Protein AF-A0A4U2DYM6-F1 (afdb_monomer)

Sequence (170 aa):
DNQVQFLSVWGRDGAMQHFFAALTLPMSEGGIRVMTVKLPGGNLVLDFAQAKSLTKRTTRLPKHTPVGEWVHTWLIHPSLLKPSGQSMTVMSQTPLSHATLWPTLKQLCHLPLLEHWQPALQPRLQSMIHELPSYGVFAYHLDLQIDVMEPLVSEALQQGVLTVPQGAMG

Nearest PDB structures (foldseek):
  8gmz-assembly1_D  TM=2.965E-01  e=2.685E+00  Homo sapiens
  7snz-assembly1_A  TM=1.742E-01  e=7.989E-01  Human immunodeficiency virus 1
  6wpj-assembly1_B  TM=1.491E-01  e=6.269E-01  HIV-1 M:B_HXB2R
  6lb9-assembly1_B  TM=3.234E-01  e=5.904E+00  Streptomyces clavuligerus

Structure (mmCIF, N/CA/C/O backbone):
data_AF-A0A4U2DYM6-F1
#
_entry.id   AF-A0A4U2DYM6-F1
#
loop_
_atom_site.group_PDB
_atom_site.id
_atom_site.type_symbol
_atom_site.label_atom_id
_atom_site.label_alt_id
_atom_site.label_comp_id
_atom_site.label_asym_id
_atom_site.label_entity_id
_atom_site.label_seq_id
_atom_site.pdbx_PDB_ins_code
_atom_site.Cartn_x
_atom_site.Cartn_y
_atom_site.Cartn_z
_atom_site.occupancy
_atom_site.B_iso_or_equiv
_atom_site.auth_seq_id
_atom_site.auth_comp_id
_atom_site.auth_asym_id
_atom_site.auth_atom_id
_atom_site.pdbx_PDB_model_num
ATOM 1 N N . ASP A 1 1 ? -6.064 -5.429 -5.553 1.00 69.12 1 ASP A N 1
ATOM 2 C CA . ASP A 1 1 ? -5.626 -4.364 -6.472 1.00 69.12 1 ASP A CA 1
ATOM 3 C C . ASP A 1 1 ? -4.131 -4.549 -6.738 1.00 69.12 1 ASP A C 1
ATOM 5 O O . ASP A 1 1 ? -3.418 -4.854 -5.791 1.00 69.12 1 ASP A O 1
ATOM 9 N N . ASN A 1 2 ? -3.684 -4.456 -7.995 1.00 87.75 2 ASN A N 1
ATOM 10 C CA . ASN A 1 2 ? -2.275 -4.612 -8.406 1.00 87.75 2 ASN A CA 1
ATOM 11 C C . ASN A 1 2 ? -1.603 -3.261 -8.717 1.00 87.75 2 ASN A C 1
ATOM 13 O O . ASN A 1 2 ? -0.487 -3.224 -9.244 1.00 87.75 2 ASN A O 1
ATOM 17 N N . GLN A 1 3 ? -2.285 -2.150 -8.429 1.00 94.19 3 GLN A N 1
ATOM 18 C CA . GLN A 1 3 ? -1.727 -0.813 -8.574 1.00 94.19 3 GLN A CA 1
ATOM 19 C C . GLN A 1 3 ? -0.436 -0.656 -7.779 1.00 94.19 3 GLN A C 1
ATOM 21 O O . GLN A 1 3 ? -0.360 -0.972 -6.589 1.00 94.19 3 GLN A O 1
ATOM 26 N N . VAL A 1 4 ? 0.584 -0.114 -8.439 1.00 95.44 4 VAL A N 1
ATOM 27 C CA . VAL A 1 4 ? 1.888 0.119 -7.822 1.00 95.44 4 VAL A CA 1
ATOM 28 C C . VAL A 1 4 ? 1.770 1.195 -6.749 1.00 95.44 4 VAL A C 1
ATOM 30 O O . VAL A 1 4 ? 1.706 2.385 -7.045 1.00 95.44 4 VAL A O 1
ATOM 33 N N . GLN A 1 5 ? 1.799 0.769 -5.488 1.00 95.75 5 GLN A N 1
ATOM 34 C CA . GLN A 1 5 ? 1.898 1.675 -4.344 1.00 95.75 5 GLN A CA 1
ATOM 35 C C . GLN A 1 5 ? 3.353 2.087 -4.095 1.00 95.75 5 GLN A C 1
ATOM 37 O O . GLN A 1 5 ? 3.647 3.246 -3.816 1.00 95.75 5 GLN A O 1
ATOM 42 N N . PHE A 1 6 ? 4.284 1.145 -4.235 1.00 96.69 6 PHE A N 1
ATOM 43 C CA . PHE A 1 6 ? 5.711 1.372 -4.053 1.00 96.69 6 PHE A CA 1
ATOM 44 C C . PHE A 1 6 ? 6.519 0.501 -5.010 1.00 96.69 6 PHE A C 1
ATOM 46 O O . PHE A 1 6 ? 6.201 -0.668 -5.217 1.00 96.69 6 PHE A O 1
ATOM 53 N N . LEU A 1 7 ? 7.595 1.057 -5.558 1.00 96.44 7 LEU A N 1
ATOM 54 C CA . LEU A 1 7 ? 8.596 0.315 -6.318 1.00 96.44 7 LEU A CA 1
ATOM 55 C C . LEU A 1 7 ? 9.980 0.809 -5.922 1.00 96.44 7 LEU A C 1
ATOM 57 O O . LEU A 1 7 ? 10.215 2.014 -5.926 1.00 96.44 7 LEU A O 1
ATOM 61 N N . SER A 1 8 ? 10.903 -0.109 -5.642 1.00 96.00 8 SER 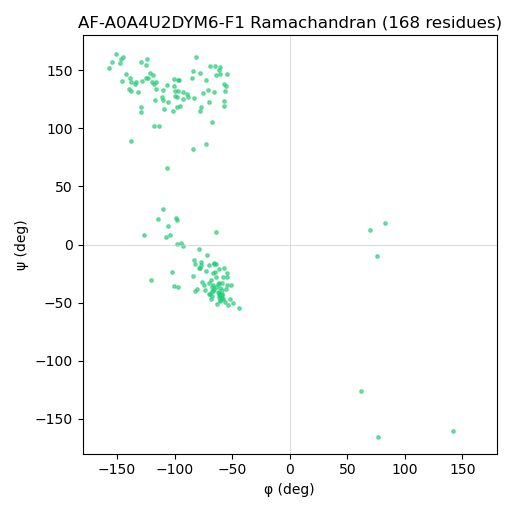A N 1
ATOM 62 C CA . SER A 1 8 ? 12.315 0.199 -5.420 1.00 96.00 8 SER A CA 1
ATOM 63 C C . SER A 1 8 ? 13.178 -0.701 -6.294 1.00 96.00 8 SER A C 1
ATOM 65 O O . SER A 1 8 ? 13.174 -1.917 -6.116 1.00 96.00 8 SER A O 1
ATOM 67 N N . VAL A 1 9 ? 13.884 -0.122 -7.267 1.00 94.88 9 VAL A N 1
ATOM 68 C CA . VAL A 1 9 ? 14.637 -0.888 -8.274 1.00 94.88 9 VAL A CA 1
ATOM 69 C C . VAL A 1 9 ? 15.963 -0.234 -8.629 1.00 94.88 9 VAL A C 1
ATOM 71 O O . VAL A 1 9 ? 16.080 0.990 -8.679 1.00 94.88 9 VAL A O 1
ATOM 74 N N . TRP A 1 10 ? 16.952 -1.070 -8.924 1.00 93.81 10 TRP A N 1
ATOM 75 C CA . TRP A 1 10 ? 18.228 -0.658 -9.495 1.00 93.81 10 TRP A CA 1
ATOM 76 C C . TRP A 1 10 ? 18.241 -0.934 -10.994 1.00 93.81 10 TRP A C 1
ATOM 78 O O . TRP A 1 10 ? 17.845 -2.011 -11.435 1.00 93.81 10 TRP A O 1
ATOM 88 N N . GLY A 1 11 ? 18.741 0.017 -11.777 1.00 93.19 11 GLY A N 1
ATOM 89 C CA . GLY A 1 11 ? 18.910 -0.155 -13.215 1.00 93.19 11 GLY A CA 1
ATOM 90 C C . GLY A 1 11 ? 20.059 0.672 -13.773 1.00 93.19 11 GLY A C 1
ATOM 91 O O . GLY A 1 11 ? 20.545 1.613 -13.143 1.00 93.19 11 GLY A O 1
ATOM 92 N N . ARG A 1 12 ? 20.487 0.323 -14.989 1.00 91.31 12 ARG A N 1
ATOM 93 C CA . ARG A 1 12 ? 21.383 1.169 -15.789 1.00 91.31 12 ARG A CA 1
ATOM 94 C C . ARG A 1 12 ? 20.674 2.473 -16.133 1.00 91.31 12 ARG A C 1
ATOM 96 O O . ARG A 1 12 ? 19.473 2.452 -16.389 1.00 91.31 12 ARG A O 1
ATOM 103 N N . ASP A 1 13 ? 21.413 3.576 -16.208 1.00 88.06 13 ASP A N 1
ATOM 104 C CA . ASP A 1 13 ? 20.820 4.894 -16.466 1.00 88.06 13 ASP A CA 1
ATOM 105 C C . ASP A 1 13 ? 19.943 4.916 -17.728 1.00 88.06 13 ASP A C 1
ATOM 107 O O . ASP A 1 13 ? 18.759 5.233 -17.646 1.00 88.06 13 ASP A O 1
ATOM 111 N N . GLY A 1 14 ? 20.476 4.461 -18.866 1.00 89.62 14 GLY A N 1
ATOM 112 C CA . GLY A 1 14 ? 19.715 4.404 -20.116 1.00 89.62 14 GLY A CA 1
ATOM 113 C C . GLY A 1 14 ? 18.469 3.513 -20.034 1.00 89.62 14 GLY A C 1
ATOM 114 O O . GLY A 1 14 ? 17.425 3.872 -20.572 1.00 89.62 14 GLY A O 1
ATOM 115 N N . ALA A 1 15 ? 18.536 2.386 -19.317 1.00 92.19 15 ALA A N 1
ATOM 116 C CA . ALA A 1 15 ? 17.379 1.511 -19.121 1.00 92.19 15 ALA A CA 1
ATOM 117 C C . ALA A 1 15 ? 16.306 2.182 -18.249 1.00 92.19 15 ALA A C 1
ATOM 119 O O . ALA A 1 15 ? 15.118 2.103 -18.559 1.00 92.19 15 ALA A O 1
ATOM 120 N N . MET A 1 16 ? 16.718 2.898 -17.199 1.00 93.25 16 MET A N 1
ATOM 121 C CA . MET A 1 16 ? 15.795 3.641 -16.343 1.00 93.25 16 MET A CA 1
ATOM 122 C C . MET A 1 16 ? 15.135 4.806 -17.081 1.00 93.25 16 MET A C 1
ATOM 124 O O . MET A 1 16 ? 13.936 5.023 -16.918 1.00 93.25 16 MET A O 1
ATOM 128 N N . GLN A 1 17 ? 15.879 5.531 -17.920 1.00 91.31 17 GLN A N 1
ATOM 129 C CA . GLN A 1 17 ? 15.320 6.601 -18.751 1.00 91.31 17 GLN A CA 1
ATOM 130 C C . GLN A 1 17 ? 14.249 6.072 -19.713 1.00 91.31 17 GLN A C 1
ATOM 132 O O . GLN A 1 17 ? 13.149 6.623 -19.753 1.00 91.31 17 GLN A O 1
ATOM 137 N N . HIS A 1 18 ? 14.533 4.969 -20.417 1.00 93.44 18 HIS A N 1
ATOM 138 C CA . HIS A 1 18 ? 13.549 4.313 -21.283 1.00 93.44 18 HIS A CA 1
ATOM 139 C C . HIS A 1 18 ? 12.321 3.848 -20.500 1.00 93.44 18 HIS A C 1
ATOM 141 O O . HIS A 1 18 ? 11.196 4.085 -20.932 1.00 93.44 18 HIS A O 1
ATOM 147 N N . PHE A 1 19 ? 12.521 3.241 -19.328 1.00 93.94 19 PHE A N 1
ATOM 148 C CA . PHE A 1 19 ? 11.418 2.815 -18.472 1.00 93.94 19 PHE A CA 1
ATOM 149 C C . PHE A 1 19 ? 10.510 3.991 -18.089 1.00 93.94 19 PHE A C 1
ATOM 151 O O . PHE A 1 19 ? 9.296 3.899 -18.243 1.00 93.94 19 PHE A O 1
ATOM 158 N N . PHE A 1 20 ? 11.070 5.126 -17.661 1.00 93.00 20 PHE A N 1
ATOM 159 C CA . PHE A 1 20 ? 10.260 6.296 -17.307 1.00 93.00 20 PHE A CA 1
ATOM 160 C C . PHE A 1 20 ? 9.516 6.901 -18.492 1.00 93.00 20 PHE A C 1
ATOM 162 O O . PHE A 1 20 ? 8.375 7.320 -18.317 1.00 93.00 20 PHE A O 1
ATOM 169 N N . ALA A 1 21 ? 10.137 6.940 -19.672 1.00 93.56 21 ALA A N 1
ATOM 170 C CA . ALA A 1 21 ? 9.457 7.380 -20.884 1.00 93.56 21 ALA A CA 1
ATOM 171 C C . ALA A 1 21 ? 8.272 6.455 -21.202 1.00 93.56 21 ALA A C 1
ATOM 173 O O . ALA A 1 21 ? 7.156 6.917 -21.425 1.00 93.56 21 ALA A O 1
ATOM 174 N N . ALA A 1 22 ? 8.471 5.139 -21.118 1.00 94.31 22 ALA A N 1
ATOM 175 C CA . ALA A 1 22 ? 7.410 4.169 -21.358 1.00 94.31 22 ALA A CA 1
ATOM 176 C C . ALA A 1 22 ? 6.234 4.313 -20.370 1.00 94.31 22 ALA A C 1
ATOM 178 O O . ALA A 1 22 ? 5.081 4.125 -20.753 1.00 94.31 22 ALA A O 1
ATOM 179 N N . LEU A 1 23 ? 6.473 4.708 -19.115 1.00 93.88 23 LEU A N 1
ATOM 180 C CA . LEU A 1 23 ? 5.387 4.957 -18.155 1.00 93.88 23 LEU A CA 1
ATOM 181 C C . LEU A 1 23 ? 4.483 6.142 -18.541 1.00 93.88 23 LEU A C 1
ATOM 183 O O . LEU A 1 23 ? 3.331 6.193 -18.107 1.00 93.88 23 LEU A O 1
ATOM 187 N N . THR A 1 24 ? 4.969 7.099 -19.338 1.00 89.00 24 THR A N 1
ATOM 188 C CA . THR A 1 24 ? 4.204 8.299 -19.720 1.00 89.00 24 THR A CA 1
ATOM 189 C C . THR A 1 24 ? 3.621 8.234 -21.128 1.00 89.00 24 THR A C 1
ATOM 191 O O . THR A 1 24 ? 2.621 8.908 -21.390 1.00 89.00 24 THR A O 1
ATOM 194 N N . LEU A 1 25 ? 4.203 7.426 -22.014 1.00 92.50 25 LEU A N 1
ATOM 195 C CA . LEU A 1 25 ? 3.778 7.305 -23.408 1.00 92.50 25 LEU A CA 1
ATOM 196 C C . LEU A 1 25 ? 2.403 6.618 -23.565 1.00 92.50 25 LEU A C 1
ATOM 198 O O . LEU A 1 25 ? 1.982 5.825 -22.704 1.00 92.50 25 LEU A O 1
ATOM 202 N N . PRO A 1 26 ? 1.671 6.906 -24.658 1.00 88.75 26 PRO A N 1
ATOM 203 C CA . PRO A 1 26 ? 0.531 6.105 -25.102 1.00 88.75 26 PRO A CA 1
ATOM 204 C C . PRO A 1 26 ? 0.936 4.660 -25.430 1.00 88.75 26 PRO A C 1
ATOM 206 O O . PRO A 1 26 ? 2.059 4.403 -25.858 1.00 88.75 26 PRO A O 1
ATOM 209 N N . MET A 1 27 ? 0.004 3.709 -25.302 1.00 87.62 27 MET A N 1
ATOM 210 C CA . MET A 1 27 ? 0.267 2.297 -25.638 1.00 87.62 27 MET A CA 1
ATOM 211 C C . MET A 1 27 ? 0.699 2.106 -27.103 1.00 87.62 27 MET A C 1
ATOM 213 O O . MET A 1 27 ? 1.535 1.253 -27.384 1.00 87.62 27 MET A O 1
ATOM 217 N N . SER A 1 28 ? 0.179 2.923 -28.027 1.00 89.88 28 SER A N 1
ATOM 218 C CA . SER A 1 28 ? 0.542 2.912 -29.453 1.00 89.88 28 SER A CA 1
ATOM 219 C C . SER A 1 28 ? 1.988 3.333 -29.734 1.00 89.88 28 SER A C 1
ATOM 2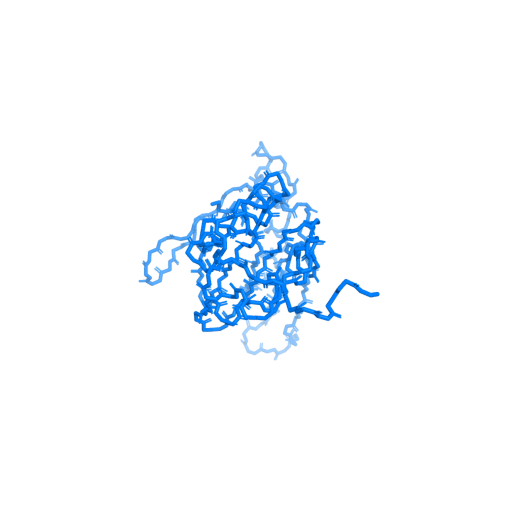21 O O . SER A 1 28 ? 2.491 3.075 -30.821 1.00 89.88 28 SER A O 1
ATOM 223 N N . GLU A 1 29 ? 2.658 3.963 -28.767 1.00 89.25 29 GLU A N 1
ATOM 224 C CA . GLU A 1 29 ? 4.024 4.490 -28.880 1.00 89.25 29 GLU A CA 1
ATOM 225 C C . GLU A 1 29 ? 5.001 3.746 -27.952 1.00 89.25 29 GLU A C 1
ATOM 227 O O . GLU A 1 29 ? 6.047 4.268 -27.577 1.00 89.25 29 GLU A O 1
ATOM 232 N N . GLY A 1 30 ? 4.657 2.519 -27.545 1.00 86.69 30 GLY A N 1
ATOM 233 C CA . GLY A 1 30 ? 5.486 1.719 -26.636 1.00 86.69 30 GLY A CA 1
ATOM 234 C C . GLY A 1 30 ? 5.289 2.050 -25.155 1.00 86.69 30 GLY A C 1
ATOM 235 O O . GLY A 1 30 ? 6.132 1.703 -24.326 1.00 86.69 30 GLY A O 1
ATOM 236 N N . GLY A 1 31 ? 4.183 2.710 -24.805 1.00 91.50 31 GLY A N 1
ATOM 237 C CA . GLY A 1 31 ? 3.796 2.932 -23.420 1.00 91.50 31 GLY A CA 1
ATOM 238 C C . GLY A 1 31 ? 3.577 1.627 -22.649 1.00 91.50 31 GLY A C 1
ATOM 239 O O . GLY A 1 31 ? 3.096 0.635 -23.193 1.00 91.50 31 GLY A O 1
ATOM 240 N N . ILE A 1 32 ? 3.900 1.637 -21.356 1.00 92.50 32 ILE A N 1
ATOM 241 C CA . ILE A 1 32 ? 3.677 0.522 -20.432 1.00 92.50 32 ILE A CA 1
ATOM 242 C C . ILE A 1 32 ? 2.566 0.911 -19.457 1.00 92.50 32 ILE A C 1
ATOM 244 O O . ILE A 1 32 ? 2.554 2.009 -18.896 1.00 92.50 32 ILE A O 1
ATOM 248 N N . ARG A 1 33 ? 1.617 -0.005 -19.258 1.00 92.56 33 ARG A N 1
ATOM 249 C CA . ARG A 1 33 ? 0.576 0.097 -18.222 1.00 92.56 33 ARG A CA 1
ATOM 250 C C . ARG A 1 33 ? 0.610 -1.065 -17.253 1.00 92.56 33 ARG A C 1
ATOM 252 O O . ARG A 1 33 ? 0.309 -0.867 -16.093 1.00 92.56 33 ARG A O 1
ATOM 259 N N . VAL A 1 34 ? 1.027 -2.245 -17.696 1.00 94.50 34 VAL A N 1
ATOM 260 C CA . VAL A 1 34 ? 1.159 -3.421 -16.838 1.00 94.50 34 VAL A CA 1
ATOM 261 C C . VAL A 1 34 ? 2.498 -4.084 -17.117 1.00 94.50 34 VAL A C 1
ATOM 263 O O . VAL A 1 34 ? 2.924 -4.175 -18.268 1.00 94.50 34 VAL A O 1
ATOM 266 N N . MET A 1 35 ? 3.161 -4.544 -16.065 1.00 93.69 35 MET A N 1
ATOM 267 C CA . MET A 1 35 ? 4.398 -5.313 -16.146 1.00 93.69 35 MET A CA 1
ATOM 268 C C . MET A 1 35 ? 4.311 -6.513 -15.211 1.00 93.69 35 MET A C 1
ATOM 270 O O . MET A 1 35 ? 3.867 -6.387 -14.076 1.00 93.69 35 MET A O 1
ATOM 274 N N . THR A 1 36 ? 4.769 -7.678 -15.659 1.00 95.25 36 THR A N 1
ATOM 275 C CA . THR A 1 36 ? 4.881 -8.863 -14.803 1.00 95.25 36 THR A CA 1
ATOM 276 C C . THR A 1 36 ? 6.341 -9.109 -14.456 1.00 95.25 36 THR A C 1
ATOM 278 O O . THR A 1 36 ? 7.173 -9.293 -15.343 1.00 95.25 36 THR A O 1
ATOM 281 N N . VAL A 1 37 ? 6.651 -9.137 -13.163 1.00 93.88 37 VAL A N 1
ATOM 282 C CA . VAL A 1 37 ? 7.984 -9.430 -12.632 1.00 93.88 37 VAL A CA 1
ATOM 283 C C . VAL A 1 37 ? 8.026 -10.882 -12.173 1.00 93.88 37 VAL A C 1
ATOM 285 O O . VAL A 1 37 ? 7.176 -11.315 -11.398 1.00 93.88 37 VAL A O 1
ATOM 288 N N . LYS A 1 38 ? 9.024 -11.635 -12.645 1.00 95.00 38 LYS A N 1
ATOM 289 C CA . LYS A 1 38 ? 9.300 -12.996 -12.170 1.00 95.00 38 LYS A CA 1
ATOM 290 C C . LYS A 1 38 ? 10.132 -12.927 -10.893 1.00 95.00 38 LYS A C 1
ATOM 292 O O . LYS A 1 38 ? 11.192 -12.305 -10.884 1.00 95.00 38 LYS A O 1
ATOM 297 N N . LEU A 1 39 ? 9.661 -13.573 -9.839 1.00 93.19 39 LEU A N 1
ATOM 298 C CA . LEU A 1 39 ? 10.274 -13.613 -8.515 1.00 93.19 39 LEU A CA 1
ATOM 299 C C . LEU A 1 39 ? 10.514 -15.075 -8.101 1.00 93.19 39 LEU A C 1
ATOM 301 O O . LEU A 1 39 ? 9.840 -15.970 -8.616 1.00 93.19 39 LEU A O 1
ATOM 305 N N . PRO A 1 40 ? 11.424 -15.348 -7.146 1.00 90.38 40 PRO A N 1
ATOM 306 C CA . PRO A 1 40 ? 11.701 -16.711 -6.680 1.00 90.38 40 PRO A CA 1
ATOM 307 C C . PRO A 1 40 ? 10.468 -17.500 -6.200 1.00 90.38 40 PRO A C 1
ATOM 309 O O . PRO A 1 40 ? 10.482 -18.723 -6.245 1.00 90.38 40 PRO A O 1
ATOM 312 N N . GLY A 1 41 ? 9.404 -16.814 -5.765 1.00 86.31 41 GLY A N 1
ATOM 313 C CA . GLY A 1 41 ? 8.158 -17.422 -5.279 1.00 86.31 41 GLY A CA 1
ATOM 314 C C . GLY A 1 41 ? 6.954 -17.302 -6.219 1.00 86.31 41 GLY A C 1
ATOM 315 O O . GLY A 1 41 ? 5.849 -17.647 -5.812 1.00 86.31 41 GLY A O 1
ATOM 316 N N . GLY A 1 42 ? 7.124 -16.790 -7.442 1.00 91.19 42 GLY A N 1
ATOM 317 C CA . GLY A 1 42 ? 6.021 -16.609 -8.390 1.00 91.19 42 GLY A CA 1
ATOM 318 C C . GLY A 1 42 ? 6.126 -15.327 -9.206 1.00 91.19 42 GLY A C 1
ATOM 319 O O . GLY A 1 42 ? 7.192 -14.732 -9.332 1.00 91.19 42 GLY A O 1
ATOM 320 N N . ASN A 1 43 ? 5.005 -14.894 -9.773 1.00 94.06 43 ASN A N 1
ATOM 321 C CA . ASN A 1 43 ? 4.942 -13.673 -10.567 1.00 94.06 43 ASN A CA 1
ATOM 322 C C . ASN A 1 43 ? 4.229 -12.571 -9.785 1.00 94.06 43 ASN A C 1
ATOM 324 O O . ASN A 1 43 ? 3.179 -12.819 -9.197 1.00 94.06 43 ASN A O 1
ATOM 328 N N . LEU A 1 44 ? 4.758 -11.351 -9.843 1.00 94.56 44 LEU A N 1
ATOM 329 C CA . LEU A 1 44 ? 4.092 -10.153 -9.342 1.00 94.56 44 LEU A CA 1
ATOM 330 C C . LEU A 1 44 ? 3.674 -9.281 -10.523 1.00 94.56 44 LEU A C 1
ATOM 332 O O . LEU A 1 44 ? 4.497 -8.926 -11.368 1.00 94.56 44 LEU A O 1
ATOM 336 N N . VAL A 1 45 ? 2.388 -8.952 -10.594 1.00 95.88 45 VAL A N 1
ATOM 337 C CA . VAL A 1 45 ? 1.846 -8.046 -11.609 1.00 95.88 45 VAL A CA 1
ATOM 338 C C . VAL A 1 45 ? 1.853 -6.633 -11.042 1.00 95.88 45 VAL A C 1
ATOM 340 O O . VAL A 1 45 ? 1.305 -6.391 -9.974 1.00 95.88 45 VAL A O 1
ATOM 343 N N . LEU A 1 46 ? 2.478 -5.714 -11.768 1.00 96.06 46 LEU A N 1
ATOM 344 C CA . LEU A 1 46 ? 2.582 -4.300 -11.440 1.00 96.06 46 LEU A CA 1
ATOM 345 C C . LEU A 1 46 ? 1.711 -3.506 -12.410 1.00 96.06 46 LEU A C 1
ATOM 347 O O . LEU A 1 46 ? 1.984 -3.501 -13.614 1.00 96.06 46 LEU A O 1
ATOM 351 N N . ASP A 1 47 ? 0.685 -2.839 -11.892 1.00 95.75 47 ASP A N 1
ATOM 352 C CA . ASP A 1 47 ? -0.169 -1.930 -12.655 1.00 95.75 47 ASP A CA 1
ATOM 353 C C . ASP A 1 47 ? 0.272 -0.467 -12.465 1.00 95.75 47 ASP A C 1
ATOM 355 O O . ASP A 1 47 ? 0.274 0.096 -11.368 1.00 95.75 47 ASP A O 1
ATOM 359 N N . PHE A 1 48 ? 0.655 0.142 -13.580 1.00 95.06 48 PHE A N 1
ATOM 360 C CA . PHE A 1 48 ? 1.150 1.501 -13.749 1.00 95.06 48 PHE A CA 1
ATOM 361 C C . PHE A 1 48 ? 0.112 2.434 -14.394 1.00 95.06 48 PHE A C 1
ATOM 363 O O . PHE A 1 48 ? 0.473 3.520 -14.852 1.00 95.06 48 PHE A O 1
ATOM 370 N N . ALA A 1 49 ? -1.174 2.074 -14.436 1.00 91.31 49 ALA A N 1
ATOM 371 C CA . ALA A 1 49 ? -2.239 2.947 -14.939 1.00 91.31 49 ALA A CA 1
ATOM 372 C C . ALA A 1 49 ? -2.218 4.341 -14.287 1.00 91.31 49 ALA A C 1
ATOM 374 O O . ALA A 1 49 ? -2.445 5.348 -14.959 1.00 91.31 49 ALA A O 1
ATOM 375 N N . GLN A 1 50 ? -1.852 4.406 -13.003 1.00 89.94 50 GLN A N 1
ATOM 376 C CA . GLN A 1 50 ? -1.700 5.647 -12.241 1.00 89.94 50 GLN A CA 1
ATOM 377 C C . GLN A 1 50 ? -0.243 6.128 -12.122 1.00 89.94 50 GLN A C 1
ATOM 379 O O . GLN A 1 50 ? 0.077 6.902 -11.228 1.00 89.94 50 GLN A O 1
ATOM 384 N N . ALA A 1 51 ? 0.667 5.741 -13.023 1.00 91.88 51 ALA A N 1
ATOM 385 C CA . ALA A 1 51 ? 2.088 6.108 -12.921 1.00 91.88 51 ALA A CA 1
ATOM 386 C C . ALA A 1 51 ? 2.344 7.622 -12.790 1.00 91.88 51 ALA A C 1
ATOM 388 O O . ALA A 1 51 ? 3.328 8.026 -12.174 1.00 91.88 51 ALA A O 1
ATOM 389 N N . LYS A 1 52 ? 1.448 8.462 -13.327 1.00 91.00 52 LYS A N 1
ATOM 390 C CA . LYS A 1 52 ? 1.532 9.928 -13.223 1.00 91.00 52 LYS A CA 1
ATOM 391 C C . LYS A 1 52 ? 1.344 10.461 -11.797 1.00 91.00 52 LYS A C 1
ATOM 393 O O . LYS A 1 52 ? 1.823 11.555 -11.521 1.00 91.00 52 LYS A O 1
ATOM 398 N N . SER A 1 53 ? 0.657 9.734 -10.912 1.00 91.19 53 SER A N 1
ATOM 399 C CA . SER A 1 53 ? 0.476 10.137 -9.508 1.00 91.19 53 SER A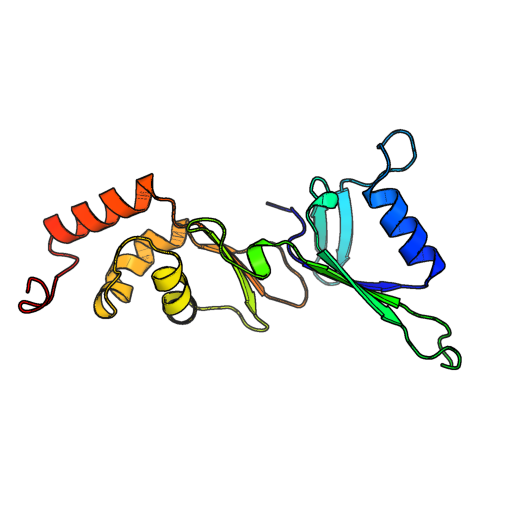 CA 1
ATOM 400 C C . SER A 1 53 ? 1.666 9.750 -8.624 1.00 91.19 53 SER A C 1
ATOM 402 O O . SER A 1 53 ? 1.790 10.247 -7.503 1.00 91.19 53 SER A O 1
ATOM 404 N N . LEU A 1 54 ? 2.561 8.887 -9.117 1.00 94.62 54 LEU A N 1
ATOM 405 C CA . LEU A 1 54 ? 3.698 8.391 -8.352 1.00 94.62 54 LEU A CA 1
ATOM 406 C C . LEU A 1 54 ? 4.790 9.454 -8.235 1.00 94.62 54 LEU A C 1
ATOM 408 O O . LEU A 1 54 ? 5.278 10.013 -9.218 1.00 94.62 54 LEU A O 1
ATOM 412 N N . THR A 1 55 ? 5.252 9.675 -7.009 1.00 95.50 55 THR A N 1
ATOM 413 C CA . THR A 1 55 ? 6.433 10.493 -6.750 1.00 95.50 55 THR A CA 1
ATOM 414 C C . THR A 1 55 ? 7.680 9.686 -7.079 1.00 95.50 55 THR A C 1
ATOM 416 O O . THR A 1 55 ? 7.952 8.660 -6.453 1.00 95.50 55 THR A O 1
ATOM 419 N N . LYS A 1 56 ? 8.466 10.172 -8.041 1.00 95.62 56 LYS A N 1
ATOM 420 C CA . LYS A 1 56 ? 9.753 9.580 -8.411 1.00 95.62 56 LYS A CA 1
ATOM 421 C C . LYS A 1 56 ? 10.885 10.172 -7.573 1.00 95.62 56 LYS A C 1
ATOM 423 O O . LYS A 1 56 ? 11.061 11.388 -7.539 1.00 95.62 56 LYS A O 1
ATOM 428 N N . ARG A 1 57 ? 11.707 9.313 -6.971 1.00 95.62 57 ARG A N 1
ATOM 429 C CA . ARG A 1 57 ? 12.996 9.674 -6.360 1.00 95.62 57 ARG A CA 1
ATOM 430 C C . ARG A 1 57 ? 14.100 8.820 -6.964 1.00 95.62 57 ARG A C 1
ATOM 432 O O . ARG A 1 57 ? 13.880 7.644 -7.238 1.00 95.62 57 ARG A O 1
ATOM 439 N N . THR A 1 58 ? 15.284 9.391 -7.155 1.00 94.75 58 THR A N 1
ATOM 440 C CA . THR A 1 58 ? 16.428 8.662 -7.714 1.00 94.75 58 THR A CA 1
ATOM 441 C C . THR A 1 58 ? 17.717 9.015 -6.992 1.00 94.75 58 THR A C 1
ATOM 443 O O . THR A 1 58 ? 17.932 10.182 -6.673 1.00 94.75 58 THR A O 1
ATOM 446 N N . THR A 1 59 ? 18.601 8.038 -6.815 1.00 93.25 59 THR A N 1
ATOM 447 C CA . THR A 1 59 ? 20.008 8.263 -6.457 1.00 93.25 59 THR A CA 1
ATOM 448 C C . THR A 1 59 ? 20.919 7.501 -7.415 1.00 93.25 59 THR A C 1
ATOM 450 O O . THR A 1 59 ? 20.485 6.557 -8.075 1.00 93.25 59 THR A O 1
ATOM 453 N N . ARG A 1 60 ? 22.172 7.936 -7.543 1.00 90.44 60 ARG A N 1
ATOM 454 C CA . ARG A 1 60 ? 23.147 7.381 -8.488 1.00 90.44 60 ARG A CA 1
ATOM 455 C C . ARG A 1 60 ? 24.345 6.836 -7.729 1.00 90.44 60 ARG A C 1
ATOM 457 O O . ARG A 1 60 ? 24.814 7.476 -6.789 1.00 90.44 60 ARG A O 1
ATOM 464 N N . LEU A 1 61 ? 24.869 5.693 -8.166 1.00 86.19 61 LEU A N 1
ATOM 465 C CA . LEU A 1 61 ? 26.206 5.283 -7.747 1.00 86.19 61 LEU A CA 1
ATOM 466 C C . LEU A 1 61 ? 27.256 6.268 -8.289 1.00 86.19 61 LEU A C 1
ATOM 468 O O . LEU A 1 61 ? 27.042 6.883 -9.340 1.00 86.19 61 LEU A O 1
ATOM 472 N N . PRO A 1 62 ? 28.409 6.403 -7.610 1.00 81.75 62 PRO A N 1
ATOM 473 C CA . PRO A 1 62 ? 29.538 7.159 -8.134 1.00 81.75 62 PRO A CA 1
ATOM 474 C C . PRO A 1 62 ? 29.964 6.678 -9.531 1.00 81.75 62 PRO A C 1
ATOM 476 O O . PRO A 1 62 ? 29.912 5.486 -9.839 1.00 81.75 62 PRO A O 1
ATOM 479 N N . LYS A 1 63 ? 30.449 7.603 -10.368 1.00 69.44 63 LYS A N 1
ATOM 480 C CA . LYS A 1 63 ? 30.807 7.337 -11.777 1.00 69.44 63 LYS A CA 1
ATOM 481 C C . LYS A 1 63 ? 31.921 6.300 -11.969 1.00 69.44 63 LYS A C 1
ATOM 483 O O . LYS A 1 63 ? 32.025 5.701 -13.031 1.00 69.44 63 LYS A O 1
ATOM 488 N N . HIS A 1 64 ? 32.738 6.069 -10.942 1.00 74.06 64 HIS A N 1
ATOM 489 C CA . HIS A 1 64 ? 33.915 5.197 -11.000 1.00 74.06 64 HIS A CA 1
ATOM 490 C C . HIS A 1 64 ? 33.752 3.897 -10.202 1.00 74.06 64 HIS A C 1
ATOM 492 O O . HIS A 1 64 ? 34.727 3.372 -9.669 1.00 74.06 64 HIS A O 1
ATOM 498 N N . THR A 1 65 ? 32.531 3.367 -10.081 1.00 76.06 65 THR A N 1
ATOM 499 C CA . THR A 1 65 ? 32.367 2.030 -9.491 1.00 76.06 65 THR A CA 1
ATOM 500 C C . THR A 1 65 ? 32.718 0.934 -10.509 1.00 76.06 65 THR A C 1
ATOM 502 O O . THR A 1 65 ? 32.436 1.097 -11.698 1.00 76.06 65 THR A O 1
ATOM 505 N N . PRO A 1 66 ? 33.264 -0.219 -10.072 1.00 78.50 66 PRO A N 1
ATOM 506 C CA . PRO A 1 66 ? 33.541 -1.361 -10.954 1.00 78.50 66 PRO A CA 1
ATOM 507 C C . PRO A 1 66 ? 32.312 -1.889 -11.708 1.00 78.50 66 PRO A C 1
ATOM 509 O O . PRO A 1 66 ? 32.441 -2.555 -12.730 1.00 78.50 66 PRO A O 1
ATOM 512 N N . VAL A 1 67 ? 31.109 -1.588 -11.212 1.00 75.00 67 VAL A N 1
ATOM 513 C CA . VAL A 1 67 ? 29.837 -1.993 -11.821 1.00 75.00 67 VAL A CA 1
ATOM 514 C C . VAL A 1 67 ? 29.269 -0.943 -12.781 1.00 75.00 67 VAL A C 1
ATOM 516 O O . VAL A 1 67 ? 28.242 -1.202 -13.409 1.00 75.00 67 VAL A O 1
ATOM 519 N N . GLY A 1 68 ? 29.932 0.203 -12.957 1.00 77.44 68 GLY A N 1
ATOM 520 C CA . GLY A 1 68 ? 29.510 1.314 -13.813 1.00 77.44 68 GLY A CA 1
ATOM 521 C C . GLY A 1 68 ? 28.396 2.175 -13.208 1.00 77.44 68 GLY A C 1
ATOM 522 O O . GLY A 1 68 ? 28.097 2.103 -12.019 1.00 77.44 68 GLY A O 1
ATOM 523 N N . GLU A 1 69 ? 27.757 3.003 -14.033 1.00 83.44 69 GLU A N 1
ATOM 524 C CA . GLU A 1 69 ? 26.702 3.908 -13.567 1.00 83.44 69 GLU A CA 1
ATOM 525 C C . GLU A 1 69 ? 25.377 3.162 -13.358 1.00 83.44 69 GLU A C 1
ATOM 527 O O . GLU A 1 69 ? 24.758 2.654 -14.300 1.00 83.44 69 GLU A O 1
ATOM 532 N N . TRP A 1 70 ? 24.940 3.110 -12.101 1.00 91.25 70 TRP A N 1
ATOM 533 C CA . TRP A 1 70 ? 23.646 2.570 -11.699 1.00 91.25 70 TRP A CA 1
ATOM 534 C C . TRP A 1 70 ? 22.802 3.641 -11.035 1.00 91.25 70 TRP A C 1
ATOM 536 O O . TRP A 1 70 ? 23.306 4.497 -10.304 1.00 91.25 70 TRP A O 1
ATOM 546 N N . VAL A 1 71 ? 21.500 3.548 -11.267 1.00 92.88 71 VAL A N 1
ATOM 547 C CA . VAL A 1 71 ? 20.495 4.423 -10.681 1.00 92.88 71 VAL A CA 1
ATOM 548 C C . VAL A 1 71 ? 19.582 3.577 -9.813 1.00 92.88 71 VAL A C 1
ATOM 550 O O . VAL A 1 71 ? 18.982 2.610 -10.286 1.00 92.88 71 VAL A O 1
ATOM 553 N N . HIS A 1 72 ? 19.460 3.956 -8.548 1.00 95.06 72 HIS A N 1
ATOM 554 C CA . HIS A 1 72 ? 18.407 3.461 -7.675 1.00 95.06 72 HIS A CA 1
ATOM 555 C C . HIS A 1 72 ? 17.203 4.365 -7.840 1.00 95.06 72 HIS A C 1
ATOM 557 O O . HIS A 1 72 ? 17.315 5.586 -7.721 1.00 95.06 72 HIS A O 1
ATOM 563 N N . THR A 1 73 ? 16.060 3.768 -8.120 1.00 95.62 73 THR A N 1
ATOM 564 C CA . THR A 1 73 ? 14.797 4.467 -8.293 1.00 95.62 73 THR A CA 1
ATOM 565 C C . THR A 1 73 ? 13.805 4.019 -7.243 1.00 95.62 73 THR A C 1
ATOM 567 O O . THR A 1 73 ? 13.645 2.821 -7.012 1.00 95.62 73 THR A O 1
ATOM 570 N N . TRP A 1 74 ? 13.081 4.992 -6.698 1.00 97.00 74 TRP A N 1
ATOM 571 C CA . TRP A 1 74 ? 11.841 4.773 -5.975 1.00 97.00 74 TRP A CA 1
ATOM 572 C C . TRP A 1 74 ? 10.676 5.430 -6.704 1.00 97.00 74 TRP A C 1
ATOM 574 O O . TRP A 1 74 ? 10.764 6.599 -7.089 1.00 97.00 74 TRP A O 1
ATOM 584 N N . LEU A 1 75 ? 9.579 4.695 -6.849 1.00 96.75 75 LEU A N 1
ATOM 585 C CA . LEU A 1 75 ? 8.266 5.244 -7.176 1.00 96.75 75 LEU A CA 1
ATOM 586 C C . LEU A 1 75 ? 7.379 5.080 -5.945 1.00 96.75 75 LEU A C 1
ATOM 588 O O . LEU A 1 75 ? 7.307 3.985 -5.390 1.00 96.75 75 LEU A O 1
ATOM 592 N N . ILE A 1 76 ? 6.760 6.168 -5.496 1.00 97.19 76 ILE A N 1
ATOM 593 C CA . ILE A 1 76 ? 6.030 6.218 -4.226 1.00 97.19 76 ILE A CA 1
ATOM 594 C C . ILE A 1 76 ? 4.644 6.802 -4.478 1.00 97.19 76 ILE A C 1
ATOM 596 O O . ILE A 1 76 ? 4.524 7.954 -4.901 1.00 97.19 76 ILE A O 1
ATOM 600 N N . HIS A 1 77 ? 3.604 6.022 -4.207 1.00 95.56 77 HIS A N 1
ATOM 601 C CA . HIS A 1 77 ? 2.229 6.492 -4.263 1.00 95.56 77 HIS A CA 1
ATOM 602 C C . HIS A 1 77 ? 1.925 7.423 -3.072 1.00 95.56 77 HIS A C 1
ATOM 604 O O . HIS A 1 77 ? 2.394 7.162 -1.959 1.00 95.56 77 HIS A O 1
ATOM 610 N N . PRO A 1 78 ? 1.147 8.509 -3.254 1.00 92.19 78 PRO A N 1
ATOM 611 C CA . PRO A 1 78 ? 0.882 9.479 -2.188 1.00 92.19 78 PRO A CA 1
ATOM 612 C C . PRO A 1 78 ? 0.240 8.898 -0.920 1.00 92.19 78 PRO A C 1
ATOM 614 O O . PRO A 1 78 ? 0.479 9.429 0.165 1.00 92.19 78 PRO A O 1
ATOM 617 N N . SER A 1 79 ? -0.518 7.801 -1.034 1.00 91.62 79 SER A N 1
ATOM 618 C CA . SER A 1 79 ? -1.155 7.127 0.112 1.00 91.62 79 SER A CA 1
ATOM 619 C C . SER A 1 79 ? -0.164 6.531 1.117 1.00 91.62 79 SER A C 1
ATOM 621 O O . SER A 1 79 ? -0.566 6.231 2.235 1.00 91.62 79 SER A O 1
ATOM 623 N N . LEU A 1 80 ? 1.111 6.361 0.746 1.00 94.38 80 LEU A N 1
ATOM 624 C CA . LEU A 1 80 ? 2.187 5.934 1.653 1.00 94.38 80 LEU A CA 1
ATOM 625 C C . LEU A 1 80 ? 2.770 7.080 2.480 1.00 94.38 80 LEU A C 1
ATOM 627 O O . LEU A 1 80 ? 3.512 6.846 3.431 1.00 94.38 80 LEU A O 1
ATOM 631 N N . LEU A 1 81 ? 2.514 8.322 2.071 1.00 91.81 81 LEU A N 1
ATOM 632 C CA . LEU A 1 81 ? 3.102 9.509 2.688 1.00 91.81 81 LEU A CA 1
ATOM 633 C C . LEU A 1 81 ? 2.125 10.191 3.640 1.00 91.81 81 LEU A C 1
ATOM 635 O O . LEU A 1 81 ? 2.542 10.749 4.651 1.00 91.81 81 LEU A O 1
ATOM 639 N N . LYS A 1 82 ? 0.836 10.186 3.298 1.00 92.25 82 LYS A N 1
ATOM 640 C CA . LYS A 1 82 ? -0.218 10.800 4.102 1.00 92.25 82 LYS A CA 1
ATOM 641 C C . LYS A 1 82 ? -1.572 10.135 3.843 1.00 92.25 82 LYS A C 1
ATOM 643 O O . LYS A 1 82 ? -1.762 9.581 2.758 1.00 92.25 82 LYS A O 1
ATOM 648 N N . PRO A 1 83 ? -2.517 10.235 4.792 1.00 93.75 83 PRO A N 1
ATOM 649 C CA . PRO A 1 83 ? -3.869 9.742 4.585 1.00 93.75 83 PRO A CA 1
ATOM 650 C C . PRO A 1 83 ? -4.565 10.463 3.432 1.00 93.75 83 PRO A C 1
ATOM 652 O O . PRO A 1 83 ? -4.321 11.648 3.179 1.00 93.75 83 PRO A O 1
ATOM 655 N N . SER A 1 84 ? -5.467 9.754 2.765 1.00 92.06 84 SER A N 1
ATOM 656 C CA . SER A 1 84 ? -6.453 10.324 1.854 1.00 92.06 84 SER A CA 1
ATOM 657 C C . SER A 1 84 ? -7.832 10.011 2.421 1.00 92.06 84 SER A C 1
ATOM 659 O O . SER A 1 84 ? -8.282 8.873 2.368 1.00 92.06 84 SER A O 1
ATOM 661 N N . GLY A 1 85 ? -8.462 11.003 3.055 1.00 92.56 85 GLY A N 1
ATOM 662 C CA . GLY A 1 85 ? -9.652 10.751 3.868 1.00 92.56 85 GLY A CA 1
ATOM 663 C C . GLY A 1 85 ? -9.323 9.811 5.029 1.00 92.56 85 GLY A C 1
ATOM 664 O O . GLY A 1 85 ? -8.376 10.065 5.773 1.00 92.56 85 GLY A O 1
ATOM 665 N N . GLN A 1 86 ? -10.077 8.720 5.145 1.00 95.00 86 GLN A N 1
ATOM 666 C CA . GLN A 1 86 ? -9.878 7.685 6.163 1.00 95.00 86 GLN A CA 1
ATOM 667 C C . GLN A 1 86 ? -9.095 6.468 5.636 1.00 95.00 86 GLN A C 1
ATOM 669 O O . GLN A 1 86 ? -9.173 5.375 6.201 1.00 95.00 86 GLN A O 1
ATOM 674 N N . SER A 1 87 ? -8.342 6.652 4.548 1.00 95.44 87 SER A N 1
ATOM 675 C CA . SER A 1 87 ? -7.627 5.575 3.867 1.00 95.44 87 SER A CA 1
ATOM 676 C C . SER A 1 87 ? -6.123 5.867 3.784 1.00 95.44 87 SER A C 1
ATOM 678 O O . SER A 1 87 ? -5.692 7.012 3.603 1.00 95.44 87 S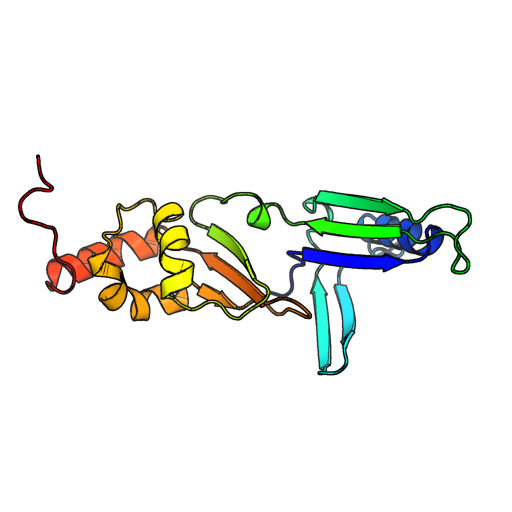ER A O 1
ATOM 680 N N . MET A 1 88 ? -5.288 4.837 3.917 1.00 96.12 88 MET A N 1
ATOM 681 C CA . MET A 1 88 ? -3.822 4.940 3.847 1.00 96.12 88 MET A CA 1
ATOM 682 C C . MET A 1 88 ? -3.196 3.596 3.477 1.00 96.12 88 MET A C 1
ATOM 684 O O . MET A 1 88 ? -3.724 2.539 3.809 1.00 96.12 88 MET A O 1
ATOM 688 N N . THR A 1 89 ? -2.030 3.629 2.833 1.00 96.81 89 THR A N 1
ATOM 689 C CA . THR A 1 89 ? -1.197 2.435 2.667 1.00 96.81 89 THR A CA 1
ATOM 690 C C . THR A 1 89 ? -0.081 2.443 3.709 1.00 96.81 89 THR A C 1
ATOM 692 O O . THR A 1 89 ? 0.612 3.446 3.874 1.00 96.81 89 THR A O 1
ATOM 695 N N . VAL A 1 90 ? 0.124 1.322 4.393 1.00 97.06 90 VAL A N 1
ATOM 696 C CA . VAL A 1 90 ? 1.195 1.121 5.378 1.00 97.06 90 VAL A CA 1
ATOM 697 C C . VAL A 1 90 ? 2.131 0.027 4.878 1.00 97.06 90 VAL A C 1
ATOM 699 O O . VAL A 1 90 ? 1.677 -0.974 4.328 1.00 97.06 90 VAL A O 1
ATOM 702 N N . MET A 1 91 ? 3.438 0.206 5.074 1.00 96.69 91 MET A N 1
ATOM 703 C CA . MET A 1 91 ? 4.455 -0.799 4.752 1.00 96.69 91 MET A CA 1
ATOM 704 C C . MET A 1 91 ? 5.262 -1.176 5.988 1.00 96.69 91 MET A C 1
ATOM 706 O O . MET A 1 91 ? 5.523 -0.336 6.848 1.00 96.69 91 MET A O 1
ATOM 710 N N . SER A 1 92 ? 5.699 -2.429 6.047 1.00 96.62 92 SER A N 1
ATOM 711 C CA . SER A 1 92 ? 6.531 -2.955 7.126 1.00 96.62 92 SER A CA 1
ATOM 712 C C . SER A 1 92 ? 7.494 -4.023 6.614 1.00 96.62 92 SER A C 1
ATOM 714 O O . SER A 1 92 ? 7.246 -4.674 5.600 1.00 96.62 92 SER A O 1
ATOM 716 N N . GLN A 1 93 ? 8.600 -4.218 7.332 1.00 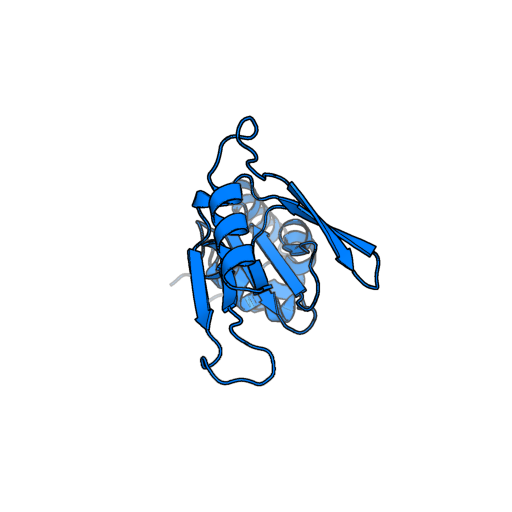95.94 93 GLN A N 1
ATOM 717 C CA . GLN A 1 93 ? 9.541 -5.316 7.075 1.00 95.94 93 GLN A CA 1
ATOM 718 C C . GLN A 1 93 ? 9.042 -6.657 7.622 1.00 95.94 93 GLN A C 1
ATOM 720 O O . GLN A 1 93 ? 9.489 -7.715 7.190 1.00 95.94 93 GLN A O 1
ATOM 725 N N . THR A 1 94 ? 8.110 -6.615 8.571 1.00 96.12 94 THR A N 1
ATOM 726 C CA . THR A 1 94 ? 7.477 -7.787 9.178 1.00 96.12 94 THR A CA 1
ATOM 727 C C . THR A 1 94 ? 5.956 -7.691 9.052 1.00 96.12 94 THR A C 1
ATOM 729 O O . THR A 1 94 ? 5.430 -6.574 8.971 1.00 96.12 94 THR A O 1
ATOM 732 N N . PRO A 1 95 ? 5.229 -8.824 9.054 1.00 96.25 95 PRO A N 1
ATOM 733 C CA . PRO A 1 95 ? 3.772 -8.802 9.044 1.00 96.25 95 PRO A CA 1
ATOM 734 C C . PRO A 1 95 ? 3.226 -7.978 10.212 1.00 96.25 95 PRO A C 1
ATOM 736 O O . PRO A 1 95 ? 3.707 -8.099 11.343 1.00 96.25 95 PRO A O 1
ATOM 739 N N . LEU A 1 96 ? 2.224 -7.143 9.944 1.00 95.56 96 LEU A N 1
ATOM 740 C CA . LEU A 1 96 ? 1.603 -6.308 10.966 1.00 95.56 96 LEU A CA 1
ATOM 741 C C . LEU A 1 96 ? 0.397 -7.021 11.571 1.00 95.56 96 LEU A C 1
ATOM 743 O O . LEU A 1 96 ? -0.471 -7.525 10.864 1.00 95.56 96 LEU A O 1
ATOM 747 N N . SER A 1 97 ? 0.338 -7.038 12.901 1.00 94.25 97 SER A N 1
ATOM 748 C CA . SER A 1 97 ? -0.846 -7.502 13.621 1.00 94.25 97 SER A CA 1
ATOM 749 C C . SER A 1 97 ? -1.903 -6.397 13.697 1.00 94.25 97 SER A C 1
ATOM 751 O O . SER A 1 97 ? -1.579 -5.211 13.600 1.00 94.25 97 SER A O 1
ATOM 753 N N . HIS A 1 98 ? -3.156 -6.766 13.975 1.00 91.88 98 HIS A N 1
ATOM 754 C CA . HIS A 1 98 ? -4.218 -5.786 14.228 1.00 91.88 98 HIS A CA 1
ATOM 755 C C . HIS A 1 98 ? -3.855 -4.816 15.368 1.00 91.88 98 HIS A C 1
ATOM 757 O O . HIS A 1 98 ? -4.106 -3.619 15.269 1.00 91.88 98 HIS A O 1
ATOM 763 N N . ALA A 1 99 ? -3.190 -5.305 16.421 1.00 93.38 99 ALA A N 1
ATOM 764 C CA . ALA A 1 99 ? -2.732 -4.456 17.519 1.00 93.38 99 ALA A CA 1
ATOM 765 C C . ALA A 1 99 ? -1.683 -3.429 17.082 1.00 93.38 99 ALA A C 1
ATOM 767 O O . ALA A 1 99 ? -1.705 -2.290 17.536 1.00 93.38 99 ALA A O 1
ATOM 768 N N . THR A 1 100 ? -0.799 -3.806 16.159 1.00 95.69 100 THR A N 1
ATOM 769 C CA . THR A 1 100 ? 0.203 -2.891 15.601 1.00 95.69 100 THR A CA 1
ATOM 770 C C . THR A 1 100 ? -0.430 -1.836 14.692 1.00 95.69 100 THR A C 1
ATOM 772 O O . THR A 1 100 ? 0.050 -0.708 14.646 1.00 95.69 100 THR A O 1
ATOM 775 N N . LEU A 1 101 ? -1.512 -2.184 13.988 1.00 96.38 101 LEU A N 1
ATOM 776 C CA . LEU A 1 101 ? -2.254 -1.267 13.114 1.00 96.38 101 LEU A CA 1
ATOM 777 C C . LEU A 1 101 ? -3.201 -0.333 13.880 1.00 96.38 101 LEU A C 1
ATOM 779 O O . LEU A 1 101 ? -3.568 0.718 13.356 1.00 96.38 101 LEU A O 1
ATOM 783 N N . TRP A 1 102 ? -3.578 -0.681 15.112 1.00 96.31 102 TRP A N 1
ATOM 784 C CA . TRP A 1 102 ? -4.572 0.049 15.900 1.00 96.31 102 TRP A CA 1
ATOM 785 C C . TRP A 1 102 ? -4.318 1.564 16.018 1.00 96.31 102 TRP A C 1
ATOM 787 O O . TRP A 1 102 ? -5.245 2.330 15.748 1.00 96.31 102 TRP A O 1
ATOM 797 N N . PRO A 1 103 ? -3.098 2.054 16.323 1.00 95.88 103 PRO A N 1
ATOM 798 C CA . PRO A 1 103 ? -2.837 3.494 16.370 1.00 95.88 103 PRO A CA 1
ATOM 799 C C . PRO A 1 103 ? -3.133 4.203 15.043 1.00 95.88 103 PRO A C 1
ATOM 801 O O . PRO A 1 103 ? -3.700 5.294 15.044 1.00 95.88 103 PRO A O 1
ATOM 804 N N . THR A 1 104 ? -2.803 3.569 13.914 1.00 96.00 104 THR A N 1
ATOM 805 C CA . THR A 1 104 ? -3.086 4.104 12.578 1.00 96.00 104 THR A CA 1
ATOM 806 C C . THR A 1 104 ? -4.582 4.084 12.283 1.00 96.00 104 THR A C 1
ATOM 808 O O . THR A 1 104 ? -5.106 5.081 11.799 1.00 96.00 104 THR A O 1
ATOM 811 N N . LEU A 1 105 ? -5.294 3.007 12.629 1.00 96.19 105 LEU A N 1
ATOM 812 C CA . LEU A 1 105 ? -6.752 2.926 12.465 1.00 96.19 105 LEU A CA 1
ATOM 813 C C . LEU A 1 105 ? -7.465 4.044 13.238 1.00 96.19 105 LEU A C 1
ATOM 815 O O . LEU A 1 105 ? -8.336 4.707 12.681 1.00 96.19 105 LEU A O 1
ATOM 819 N N . LYS A 1 106 ? -7.048 4.322 14.481 1.00 95.81 106 LYS A N 1
ATOM 820 C CA . LYS A 1 106 ? -7.572 5.452 15.268 1.00 95.81 106 LYS A CA 1
ATOM 821 C C . LYS A 1 106 ? -7.289 6.804 14.619 1.00 95.81 106 LYS A C 1
ATOM 823 O O . LYS A 1 106 ? -8.147 7.672 14.649 1.00 95.81 106 LYS A O 1
ATOM 828 N N . GLN A 1 107 ? -6.093 6.988 14.060 1.00 94.69 107 GLN A N 1
ATOM 829 C CA . GLN A 1 107 ? -5.718 8.237 13.395 1.00 94.69 107 GLN A CA 1
ATOM 830 C C . GLN A 1 107 ? -6.515 8.470 12.104 1.00 94.69 107 GLN A C 1
ATOM 832 O O . GLN A 1 107 ? -6.814 9.613 11.769 1.00 94.69 107 GLN A O 1
ATOM 837 N N . LEU A 1 108 ? -6.809 7.402 11.360 1.00 95.31 108 LEU A N 1
ATOM 838 C CA . LEU A 1 108 ? -7.587 7.474 10.126 1.00 95.31 108 LEU A CA 1
ATOM 839 C C . LEU A 1 108 ? -9.078 7.658 10.393 1.00 95.31 108 LEU A C 1
ATOM 841 O O . LEU A 1 108 ? -9.757 8.280 9.582 1.00 95.31 108 LEU A O 1
ATOM 845 N N . CYS A 1 109 ? -9.586 7.103 11.495 1.00 94.88 109 CYS A N 1
ATOM 846 C CA . CYS A 1 109 ? -11.001 7.163 11.808 1.00 94.88 109 CYS A CA 1
ATOM 847 C C . CYS A 1 109 ? -11.434 8.582 12.203 1.00 94.88 109 CYS A C 1
ATOM 849 O O . CYS A 1 109 ? -10.817 9.229 13.043 1.00 94.88 109 CYS A O 1
ATOM 851 N N . HIS A 1 110 ? -12.542 9.047 11.634 1.00 92.56 110 HIS A N 1
ATOM 852 C CA . HIS A 1 110 ? -13.184 10.304 12.006 1.00 92.56 110 HIS A CA 1
ATOM 853 C C . HIS A 1 110 ? -13.883 10.215 13.372 1.00 92.56 110 HIS A C 1
ATOM 855 O O . HIS A 1 110 ? -14.084 11.238 14.024 1.00 92.56 110 HIS A O 1
ATOM 861 N N . LEU A 1 111 ? -14.246 9.003 13.814 1.00 93.44 111 LEU A N 1
ATOM 862 C CA . LEU A 1 111 ? -14.812 8.763 15.138 1.00 93.44 111 LEU A CA 1
ATOM 863 C C . LEU A 1 111 ? -13.696 8.586 16.176 1.00 93.44 111 LEU A C 1
ATOM 865 O O . LEU A 1 111 ? -12.686 7.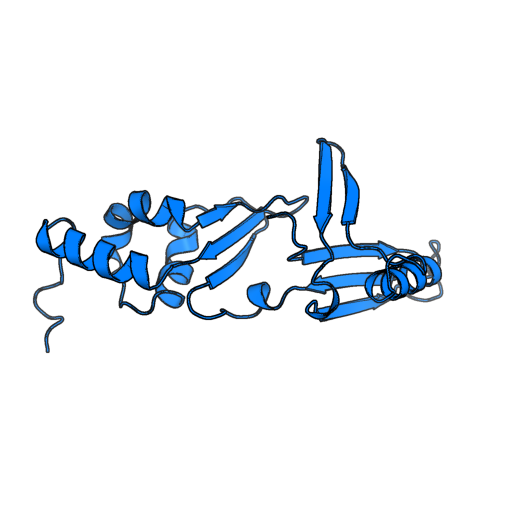935 15.892 1.00 93.44 111 LEU A O 1
ATOM 869 N N . PRO A 1 112 ? -13.884 9.080 17.413 1.00 92.44 112 PRO A N 1
ATOM 870 C CA . PRO A 1 112 ? -12.927 8.884 18.494 1.00 92.44 112 PRO A CA 1
ATOM 871 C C . PRO A 1 112 ? -12.971 7.434 18.999 1.00 92.44 112 PRO A C 1
ATOM 873 O O . PRO A 1 112 ? -13.678 7.099 19.949 1.00 92.44 112 PRO A O 1
ATOM 876 N N . LEU A 1 113 ? -12.209 6.553 18.354 1.00 94.06 113 LEU A N 1
ATOM 877 C CA . LEU A 1 113 ? -12.083 5.154 18.756 1.00 94.06 113 LEU A CA 1
ATOM 878 C C . LEU A 1 113 ? -11.300 5.033 20.077 1.00 94.06 113 LEU A C 1
ATOM 880 O O . LEU A 1 113 ? -10.147 5.463 20.177 1.00 94.06 113 LEU A O 1
ATOM 884 N N . LEU A 1 114 ? -11.920 4.419 21.088 1.00 94.62 114 LEU A N 1
ATOM 885 C CA . LEU A 1 114 ? -11.330 4.246 22.420 1.00 94.62 114 LEU A CA 1
ATOM 886 C C . LEU A 1 114 ? -10.413 3.024 22.489 1.00 94.62 114 LEU A C 1
ATOM 888 O O . LEU A 1 114 ? -10.658 2.014 21.838 1.00 94.62 114 LEU A O 1
ATOM 892 N N . GLU A 1 115 ? -9.379 3.082 23.329 1.00 93.62 115 GLU A N 1
ATOM 893 C CA . GLU A 1 115 ? -8.356 2.029 23.384 1.00 93.62 115 GLU A CA 1
ATOM 894 C C . GLU A 1 115 ? -8.929 0.649 23.723 1.00 93.62 115 GLU A C 1
ATOM 896 O O . GLU A 1 115 ? -8.609 -0.343 23.071 1.00 93.62 115 GLU A O 1
ATOM 901 N N . HIS A 1 116 ? -9.847 0.578 24.689 1.00 93.56 116 HIS A N 1
ATOM 902 C CA . HIS A 1 116 ? -10.459 -0.686 25.101 1.00 93.56 116 HIS A CA 1
ATOM 903 C C . HIS A 1 116 ? -11.444 -1.256 24.073 1.00 93.56 116 HIS A C 1
ATOM 905 O O . HIS A 1 116 ? -11.871 -2.398 24.223 1.00 93.56 116 HIS A O 1
ATOM 911 N N . TRP A 1 117 ? -11.802 -0.507 23.024 1.00 95.38 117 TRP A N 1
ATOM 912 C CA . TRP A 1 117 ? -12.659 -1.003 21.942 1.00 95.38 117 TRP A CA 1
ATOM 913 C C . TRP A 1 117 ? -11.916 -1.902 20.960 1.00 95.38 117 TRP A C 1
ATOM 915 O O . TRP A 1 117 ? -12.561 -2.652 20.226 1.00 95.38 117 TRP A O 1
ATOM 925 N N . GLN A 1 118 ? -10.581 -1.862 20.947 1.00 94.88 118 GLN A N 1
ATOM 926 C CA . GLN A 1 118 ? -9.762 -2.597 19.985 1.00 94.88 118 GLN A CA 1
ATOM 927 C C . GLN A 1 118 ? -10.156 -4.082 19.854 1.00 94.88 118 GLN A C 1
ATOM 929 O O . GLN A 1 118 ? -10.371 -4.517 18.720 1.00 94.88 118 GLN A O 1
ATOM 934 N N . PRO A 1 119 ? -10.303 -4.877 20.937 1.00 94.06 119 PRO A N 1
ATOM 935 C CA . PRO A 1 119 ? -10.625 -6.299 20.798 1.00 94.06 119 PRO A CA 1
ATOM 936 C C . PRO A 1 119 ? -12.027 -6.533 20.222 1.00 94.06 119 PRO A C 1
ATOM 938 O O . PRO A 1 119 ? -12.239 -7.470 19.456 1.00 94.06 119 PRO A O 1
ATOM 941 N N . ALA A 1 120 ? -12.984 -5.667 20.564 1.00 93.25 120 ALA A N 1
ATOM 942 C CA . ALA A 1 120 ? -14.363 -5.763 20.100 1.00 93.25 120 ALA A CA 1
ATOM 943 C C . ALA A 1 120 ? -14.518 -5.340 18.630 1.00 93.25 120 ALA A C 1
ATOM 945 O O . ALA A 1 120 ? -15.337 -5.907 17.899 1.00 93.25 120 ALA A O 1
ATOM 946 N N . LEU A 1 121 ? -13.73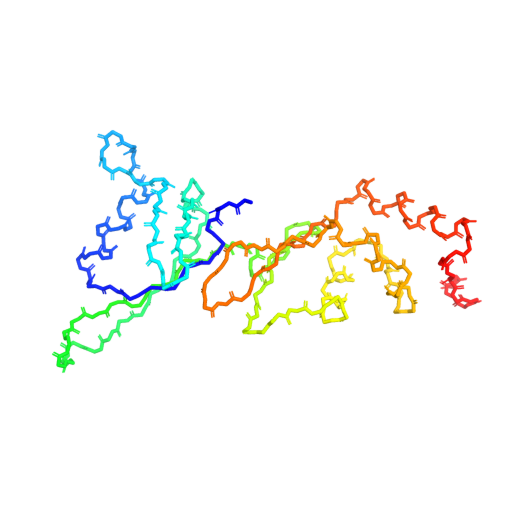2 -4.357 18.183 1.00 93.69 121 LEU A N 1
ATOM 947 C CA . LEU A 1 121 ? -13.764 -3.866 16.806 1.00 93.69 121 LEU A CA 1
ATOM 948 C C . LEU A 1 121 ? -12.917 -4.700 15.851 1.00 93.69 121 LEU A C 1
ATOM 950 O O . LEU A 1 121 ? -13.268 -4.783 14.678 1.00 93.69 121 LEU A O 1
ATOM 954 N N . GLN A 1 122 ? -11.873 -5.372 16.336 1.00 93.44 122 GLN A N 1
ATOM 955 C CA . GLN A 1 122 ? -10.975 -6.189 15.519 1.00 93.44 122 GLN A CA 1
ATOM 956 C C . GLN A 1 122 ? -11.6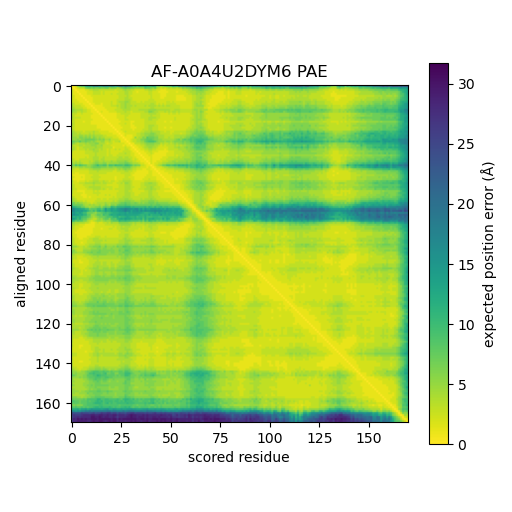71 -7.089 14.480 1.00 93.44 122 GLN A C 1
ATOM 958 O O . GLN A 1 122 ? -11.345 -6.970 13.299 1.00 93.44 122 GLN A O 1
ATOM 963 N N . PRO A 1 123 ? -12.636 -7.961 14.840 1.00 92.44 123 PRO A N 1
ATOM 964 C CA . PRO A 1 123 ? -13.278 -8.826 13.847 1.00 92.44 123 PRO A CA 1
ATOM 965 C C . PRO A 1 123 ? -14.073 -8.043 12.793 1.00 92.44 123 PRO A C 1
ATOM 967 O O . PRO A 1 123 ? -14.209 -8.503 11.664 1.00 92.44 123 PRO A O 1
ATOM 970 N N . ARG A 1 124 ? -14.581 -6.856 13.144 1.00 90.06 124 ARG A N 1
ATOM 971 C CA . ARG A 1 124 ? -15.387 -6.009 12.256 1.00 90.06 124 ARG A CA 1
ATOM 972 C C . ARG A 1 124 ? -14.504 -5.203 11.295 1.00 90.06 124 ARG A C 1
ATOM 974 O O . ARG A 1 124 ? -14.827 -5.082 10.117 1.00 90.06 124 ARG A O 1
ATOM 981 N N . LEU A 1 125 ? -13.356 -4.725 11.781 1.00 91.69 125 LEU A N 1
ATOM 982 C CA . LEU A 1 125 ? -12.381 -3.957 11.000 1.00 91.69 125 LEU A CA 1
ATOM 983 C C . LEU A 1 125 ? -11.527 -4.819 10.069 1.00 91.69 125 LEU A C 1
ATOM 985 O O . LEU A 1 125 ? -10.911 -4.283 9.155 1.00 91.69 125 LEU A O 1
ATOM 989 N N . GLN A 1 126 ? -11.505 -6.142 10.246 1.00 91.69 126 GLN A N 1
ATOM 990 C CA . GLN A 1 126 ? -10.713 -7.042 9.402 1.00 91.69 126 GLN A CA 1
ATOM 991 C C . GLN A 1 126 ? -11.010 -6.869 7.902 1.00 91.69 126 GLN A C 1
ATOM 993 O O . GLN A 1 126 ? -10.107 -6.983 7.080 1.00 91.69 126 GLN A O 1
ATOM 998 N N . SER A 1 127 ? -12.263 -6.567 7.548 1.00 91.62 127 SER A N 1
ATOM 999 C CA . SER A 1 127 ? -12.678 -6.330 6.159 1.00 91.62 127 SER A CA 1
ATOM 1000 C C . SER A 1 127 ? -12.141 -5.026 5.553 1.00 91.62 127 SER A C 1
ATOM 1002 O O . SER A 1 127 ? -12.121 -4.909 4.334 1.00 91.62 127 SER A O 1
ATOM 1004 N N . MET A 1 128 ? -11.679 -4.087 6.384 1.00 94.50 128 MET A N 1
ATOM 1005 C CA . MET A 1 128 ? -11.141 -2.770 6.007 1.00 94.50 128 MET A CA 1
ATOM 1006 C C . MET A 1 128 ? -9.606 -2.750 5.949 1.00 94.50 128 MET A C 1
ATOM 1008 O O . MET A 1 128 ? -8.996 -1.707 5.707 1.00 94.50 128 MET A O 1
ATOM 1012 N N . ILE A 1 129 ? -8.968 -3.892 6.225 1.00 95.50 129 ILE A N 1
ATOM 1013 C CA . ILE A 1 129 ? -7.516 -4.073 6.207 1.00 95.50 129 ILE A CA 1
ATOM 1014 C C . ILE A 1 129 ? -7.191 -5.039 5.073 1.00 95.50 129 ILE A C 1
ATOM 1016 O O . ILE A 1 129 ? -7.345 -6.255 5.197 1.00 95.50 129 ILE A O 1
ATOM 1020 N N . HIS A 1 130 ? -6.724 -4.497 3.957 1.00 95.50 130 HIS A N 1
ATOM 1021 C CA . HIS A 1 130 ? -6.411 -5.272 2.766 1.00 95.50 130 HIS A CA 1
ATOM 1022 C C . HIS A 1 130 ? -4.908 -5.488 2.658 1.00 95.50 130 HIS A C 1
ATOM 1024 O O . HIS A 1 130 ? -4.151 -4.543 2.446 1.00 95.50 130 HIS A O 1
ATOM 1030 N N . GLU A 1 131 ? -4.461 -6.734 2.763 1.00 95.56 131 GLU A N 1
ATOM 1031 C CA . GLU A 1 131 ? -3.085 -7.072 2.408 1.00 95.56 131 GLU A CA 1
ATOM 1032 C C . GLU A 1 131 ? -2.875 -6.869 0.901 1.00 95.56 131 GLU A C 1
ATOM 1034 O O . GLU A 1 131 ? -3.686 -7.295 0.073 1.00 95.56 131 GLU A O 1
ATOM 1039 N N . LEU A 1 132 ? -1.800 -6.171 0.545 1.00 95.75 132 LEU A N 1
ATOM 1040 C CA . LEU A 1 132 ? -1.451 -5.888 -0.840 1.00 95.75 132 LEU A CA 1
ATOM 1041 C C . LEU A 1 132 ? -0.421 -6.904 -1.346 1.00 95.75 132 LEU A C 1
ATOM 1043 O O . LEU A 1 132 ? 0.515 -7.225 -0.615 1.00 95.75 132 LEU A O 1
ATOM 1047 N N . PRO A 1 133 ? -0.518 -7.354 -2.612 1.00 94.88 133 PRO A N 1
ATOM 1048 C CA . PRO A 1 133 ? 0.526 -8.166 -3.225 1.00 94.88 133 PRO A CA 1
ATOM 1049 C C . PRO A 1 133 ? 1.873 -7.435 -3.191 1.00 94.88 133 PRO A C 1
ATOM 1051 O O . PRO A 1 133 ? 2.022 -6.355 -3.768 1.00 94.88 133 PRO A O 1
ATOM 1054 N N . SER A 1 134 ? 2.865 -8.017 -2.522 1.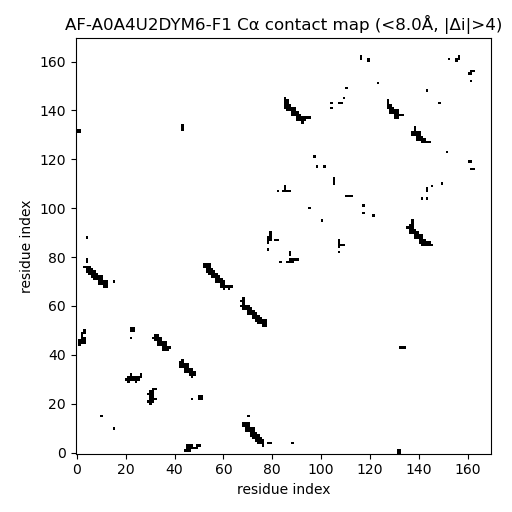00 94.88 134 SER A N 1
ATOM 1055 C CA . SER A 1 134 ? 4.163 -7.380 -2.310 1.00 94.88 134 SER A CA 1
ATOM 1056 C C . SER A 1 134 ? 5.316 -8.386 -2.334 1.00 94.88 134 SER A C 1
ATOM 1058 O O . SER A 1 134 ? 5.133 -9.595 -2.202 1.00 94.88 134 SER A O 1
ATOM 1060 N N . TYR A 1 135 ? 6.535 -7.881 -2.537 1.00 95.19 135 TYR A N 1
ATOM 1061 C CA . TYR A 1 135 ? 7.761 -8.674 -2.470 1.00 95.19 135 TYR A CA 1
ATOM 1062 C C . TYR A 1 135 ? 8.869 -7.882 -1.779 1.00 95.19 135 TYR A C 1
ATOM 1064 O O . TYR A 1 135 ? 9.086 -6.711 -2.089 1.00 95.19 135 TYR A O 1
ATOM 1072 N N . GLY A 1 136 ? 9.570 -8.522 -0.841 1.00 94.38 136 GLY A N 1
ATOM 1073 C CA . GLY A 1 136 ? 10.638 -7.906 -0.044 1.00 94.38 136 GLY A CA 1
ATOM 1074 C C . GLY A 1 136 ? 10.160 -6.975 1.079 1.00 94.38 136 GLY A C 1
ATOM 1075 O O . GLY A 1 136 ? 10.974 -6.584 1.905 1.00 94.38 136 GLY A O 1
ATOM 1076 N N . VAL A 1 137 ? 8.866 -6.649 1.123 1.00 95.25 137 VAL A N 1
ATOM 1077 C CA . VAL A 1 137 ? 8.181 -5.886 2.180 1.00 95.25 137 VAL A CA 1
ATOM 1078 C C . VAL A 1 137 ? 6.748 -6.400 2.322 1.00 95.25 137 VAL A C 1
ATOM 1080 O O . VAL A 1 137 ? 6.215 -6.982 1.376 1.00 95.25 137 VAL A O 1
ATOM 1083 N N . PHE A 1 138 ? 6.111 -6.146 3.461 1.00 96.94 138 PHE A N 1
ATOM 1084 C CA . PHE A 1 138 ? 4.670 -6.312 3.659 1.00 96.94 138 PHE A CA 1
ATOM 1085 C C . PHE A 1 138 ? 3.976 -4.972 3.457 1.00 96.94 138 PHE A C 1
ATOM 1087 O O . PHE A 1 138 ? 4.500 -3.934 3.871 1.00 96.94 138 PHE A O 1
ATOM 1094 N N . ALA A 1 139 ? 2.804 -4.989 2.831 1.00 96.69 139 ALA A N 1
ATOM 1095 C CA . ALA A 1 139 ? 2.021 -3.788 2.594 1.00 96.69 139 ALA A CA 1
ATOM 1096 C C . ALA A 1 139 ? 0.538 -4.041 2.863 1.00 96.69 139 ALA A C 1
ATOM 1098 O O . ALA A 1 139 ? -0.003 -5.084 2.505 1.00 96.69 139 ALA A O 1
ATOM 1099 N N . TYR A 1 140 ? -0.113 -3.057 3.473 1.00 97.19 140 TYR A N 1
ATOM 1100 C CA . TYR A 1 140 ? -1.524 -3.102 3.830 1.00 97.19 140 TYR A CA 1
ATOM 1101 C C . TYR A 1 140 ? -2.188 -1.809 3.378 1.00 97.19 140 TYR A C 1
ATOM 1103 O O . TYR A 1 140 ? -1.679 -0.722 3.656 1.00 97.19 140 TYR A O 1
ATOM 1111 N N . HIS A 1 141 ? -3.317 -1.915 2.693 1.00 96.62 141 HIS A N 1
ATOM 1112 C CA . HIS A 1 141 ? -4.211 -0.798 2.449 1.00 96.62 141 HIS A CA 1
ATOM 1113 C C . HIS A 1 141 ? -5.301 -0.794 3.517 1.00 96.62 141 HIS A C 1
ATOM 1115 O O . HIS A 1 141 ? -6.038 -1.766 3.667 1.00 96.62 141 HIS A O 1
ATOM 1121 N N . LEU A 1 142 ? -5.358 0.291 4.277 1.00 96.81 142 LEU A N 1
ATOM 1122 C CA . LEU A 1 142 ? -6.381 0.549 5.277 1.00 96.81 142 LEU A CA 1
ATOM 1123 C C . LEU A 1 142 ? -7.416 1.466 4.637 1.00 96.81 142 LEU A C 1
ATOM 1125 O O . LEU A 1 142 ? -7.036 2.518 4.120 1.00 96.81 142 LEU A O 1
ATOM 1129 N N . ASP A 1 143 ? -8.687 1.085 4.685 1.00 95.62 143 ASP A N 1
ATOM 1130 C CA . ASP A 1 143 ? -9.791 1.867 4.125 1.00 95.62 143 ASP A CA 1
ATOM 1131 C C . ASP A 1 143 ? -10.992 1.870 5.078 1.00 95.62 143 ASP A C 1
ATOM 1133 O O . ASP A 1 143 ? -11.859 0.997 5.026 1.00 95.62 143 ASP A O 1
ATOM 1137 N N . LEU A 1 144 ? -11.028 2.837 6.002 1.00 94.81 144 LEU A N 1
ATOM 1138 C CA . LEU A 1 144 ? -12.123 2.955 6.966 1.00 94.81 144 LEU A CA 1
ATOM 1139 C C . LEU A 1 144 ? -13.281 3.731 6.331 1.00 94.81 144 LEU A C 1
ATOM 1141 O O . LEU A 1 144 ? -13.430 4.936 6.528 1.00 94.81 144 LEU A O 1
ATOM 1145 N N . GLN A 1 145 ? -14.103 3.039 5.549 1.00 89.94 145 GLN A N 1
ATOM 1146 C CA . GLN A 1 145 ? -15.235 3.641 4.841 1.00 89.94 145 GLN A CA 1
ATOM 1147 C C . GLN A 1 145 ? -16.191 4.340 5.815 1.00 89.94 145 GLN A C 1
ATOM 1149 O O . GLN A 1 145 ? -16.694 3.719 6.752 1.00 89.94 145 GLN A O 1
ATOM 1154 N N . ILE A 1 146 ? -16.442 5.636 5.590 1.00 86.88 146 ILE A N 1
ATOM 1155 C CA . ILE A 1 146 ? -17.227 6.491 6.505 1.00 86.88 146 ILE A CA 1
ATOM 1156 C C . ILE A 1 146 ? -18.610 5.876 6.741 1.00 86.88 146 ILE A C 1
ATOM 1158 O O . ILE A 1 146 ? -18.993 5.629 7.884 1.00 86.88 146 ILE A O 1
ATOM 1162 N N . ASP A 1 147 ? -19.275 5.520 5.640 1.00 89.12 147 ASP A N 1
ATOM 1163 C CA . ASP A 1 147 ? -20.640 4.993 5.610 1.00 89.12 147 ASP A CA 1
ATOM 1164 C C . ASP A 1 147 ? -20.780 3.623 6.292 1.00 89.12 147 ASP A C 1
ATOM 1166 O O . ASP A 1 147 ? -21.885 3.205 6.626 1.00 89.12 147 ASP A O 1
ATOM 1170 N N . VAL A 1 148 ? -19.667 2.916 6.511 1.00 90.44 148 VAL A N 1
ATOM 1171 C CA . VAL A 1 148 ? -19.639 1.630 7.222 1.00 90.44 148 VAL A CA 1
ATOM 1172 C C . VAL A 1 148 ? -19.253 1.825 8.686 1.00 90.44 148 VAL A C 1
ATOM 1174 O O . VAL A 1 148 ? -19.784 1.142 9.559 1.00 90.44 148 VAL A O 1
ATOM 1177 N N . MET A 1 149 ? -18.350 2.764 8.977 1.00 93.19 149 MET A N 1
ATOM 1178 C CA . MET A 1 149 ? -17.833 2.988 10.327 1.00 93.19 149 MET A CA 1
ATOM 1179 C C . MET A 1 149 ? -18.883 3.538 11.292 1.00 93.19 149 MET A C 1
ATOM 1181 O O . MET A 1 149 ? -18.961 3.053 12.422 1.00 93.19 149 MET A O 1
ATOM 1185 N N . GLU A 1 150 ? -19.689 4.520 10.878 1.00 92.50 150 GLU A N 1
ATOM 1186 C CA . GLU A 1 150 ? -20.704 5.109 11.765 1.00 92.50 150 GLU A CA 1
ATOM 1187 C C . GLU A 1 150 ? -21.777 4.097 12.194 1.00 92.50 150 GLU A C 1
ATOM 1189 O O . GLU A 1 150 ? -21.976 3.939 13.407 1.00 92.50 150 GLU A O 1
ATOM 1194 N N . PRO A 1 151 ? -22.429 3.349 11.274 1.00 93.81 151 PRO A N 1
ATOM 1195 C CA . PRO A 1 151 ? -23.408 2.340 11.669 1.00 93.81 151 PRO A CA 1
ATOM 1196 C C . PRO A 1 151 ? -22.783 1.241 12.528 1.00 93.81 151 PRO A C 1
ATOM 1198 O O . PRO A 1 151 ? -23.348 0.871 13.553 1.00 93.81 151 PRO A O 1
ATOM 1201 N N . LEU A 1 152 ? -21.580 0.779 12.173 1.00 93.12 152 LEU A N 1
ATOM 1202 C CA . LEU A 1 152 ? -20.868 -0.276 12.894 1.00 93.12 152 LEU A CA 1
ATOM 1203 C C . LEU A 1 152 ? -20.607 0.102 14.356 1.00 93.12 152 LEU A C 1
ATOM 1205 O O . LEU A 1 152 ? -20.839 -0.712 15.254 1.00 93.12 152 LEU A O 1
ATOM 1209 N N . VAL A 1 153 ? -20.128 1.323 14.614 1.00 93.75 153 VAL A N 1
ATOM 1210 C CA . VAL A 1 153 ? -19.876 1.803 15.981 1.00 93.75 153 VAL A CA 1
ATOM 1211 C C . VAL A 1 153 ? -21.192 2.042 16.723 1.00 93.75 153 VAL A C 1
ATOM 1213 O O . VAL A 1 153 ? -21.313 1.637 17.880 1.00 93.75 153 VAL A O 1
ATOM 1216 N N . SER A 1 154 ? -22.187 2.644 16.065 1.00 93.19 154 SER A N 1
ATOM 1217 C CA . SER A 1 154 ? -23.505 2.917 16.652 1.00 93.19 154 SER A CA 1
ATOM 1218 C C . SER A 1 154 ? -24.218 1.635 17.091 1.00 93.19 154 SER A C 1
ATOM 1220 O O . SER A 1 154 ? -24.639 1.521 18.243 1.00 93.19 154 SER A O 1
ATOM 1222 N N . GLU A 1 155 ? -24.279 0.623 16.226 1.00 93.81 155 GLU A N 1
ATOM 1223 C CA . GLU A 1 155 ? -24.868 -0.680 16.544 1.00 93.81 155 GLU A CA 1
ATOM 1224 C C . GLU A 1 155 ? -24.120 -1.373 17.685 1.00 93.81 155 GLU A C 1
ATOM 1226 O O . GLU A 1 155 ? -24.740 -1.909 18.603 1.00 93.81 155 GLU A O 1
ATOM 1231 N N . ALA A 1 156 ? -22.785 -1.332 17.677 1.00 93.00 156 ALA A N 1
ATOM 1232 C CA . ALA A 1 156 ? -21.988 -1.974 18.715 1.00 93.00 156 ALA A CA 1
ATOM 1233 C C . ALA A 1 156 ? -22.138 -1.289 20.089 1.00 93.00 156 ALA A C 1
ATOM 1235 O O . ALA A 1 156 ? -22.083 -1.970 21.116 1.00 93.00 156 ALA A O 1
ATOM 1236 N N . LEU A 1 157 ? -22.379 0.026 20.125 1.00 93.88 157 LEU A N 1
ATOM 1237 C CA . LEU A 1 157 ? -22.757 0.755 21.342 1.00 93.88 157 LEU A CA 1
ATOM 1238 C C . LEU A 1 157 ? -24.163 0.369 21.819 1.00 93.88 157 LEU A C 1
ATOM 1240 O O . LEU A 1 157 ? -24.346 0.067 22.996 1.00 93.88 157 LEU A O 1
ATOM 1244 N N . GLN A 1 158 ? -25.148 0.324 20.917 1.00 93.69 158 GLN A N 1
ATOM 1245 C CA . GLN A 1 158 ? -26.531 -0.054 21.248 1.00 93.69 158 GLN A CA 1
ATOM 1246 C C . GLN A 1 158 ? -26.634 -1.490 21.779 1.00 93.69 158 GLN A C 1
ATOM 1248 O O . GLN A 1 158 ? -27.431 -1.770 22.671 1.00 93.69 158 GLN A O 1
ATOM 1253 N N . GLN A 1 159 ? -25.797 -2.394 21.270 1.00 93.00 159 GLN A N 1
ATOM 1254 C CA . GLN A 1 159 ? -25.702 -3.785 21.722 1.00 93.00 159 GLN A CA 1
ATOM 1255 C C . GLN A 1 159 ? -24.900 -3.951 23.026 1.00 93.00 159 GLN A C 1
ATOM 1257 O O . GLN A 1 159 ? -24.773 -5.070 23.521 1.00 93.00 159 GLN A O 1
ATOM 1262 N N . GLY A 1 160 ? -24.321 -2.876 23.575 1.00 91.06 160 GLY A N 1
ATOM 1263 C CA . GLY A 1 160 ? -23.478 -2.920 24.776 1.00 91.06 160 GLY A CA 1
ATOM 1264 C C . GLY A 1 160 ? -22.125 -3.612 24.576 1.00 91.06 160 GLY A C 1
ATOM 1265 O O . GLY A 1 160 ? -21.436 -3.909 25.550 1.00 91.06 160 GLY A O 1
ATOM 1266 N N . VAL A 1 161 ? -21.735 -3.875 23.324 1.00 91.94 161 VAL A N 1
ATOM 1267 C CA . VAL A 1 161 ? -20.435 -4.462 22.964 1.00 91.94 161 VAL A CA 1
ATOM 1268 C C . VAL A 1 161 ? -19.324 -3.428 23.130 1.00 91.94 161 VAL A C 1
ATOM 1270 O O . VAL A 1 161 ? -18.234 -3.752 23.599 1.00 91.94 161 VAL A O 1
ATOM 1273 N N . LEU A 1 162 ? -19.605 -2.180 22.753 1.00 94.06 162 LEU A N 1
ATOM 1274 C CA . LEU A 1 162 ? -18.762 -1.032 23.056 1.00 94.06 162 LEU A CA 1
ATOM 1275 C C . LEU A 1 162 ? -19.348 -0.270 24.236 1.00 94.06 162 LEU A C 1
ATOM 1277 O O . LEU A 1 162 ? -20.560 -0.110 24.359 1.00 94.06 162 LEU A O 1
ATOM 1281 N N . THR A 1 163 ? -18.470 0.238 25.090 1.00 91.94 163 THR A N 1
ATOM 1282 C CA . THR A 1 163 ? -18.850 1.029 26.260 1.00 91.94 163 THR A CA 1
ATOM 1283 C C . THR A 1 163 ? -18.073 2.333 26.283 1.00 91.94 163 THR A C 1
ATOM 1285 O O . THR A 1 163 ? -16.881 2.363 25.968 1.00 91.94 163 THR A O 1
ATOM 1288 N N . VAL A 1 164 ? -18.735 3.423 26.662 1.00 88.38 164 VAL A N 1
ATOM 1289 C CA . VAL A 1 164 ? -18.091 4.723 26.875 1.00 88.38 164 VAL A CA 1
ATOM 1290 C C . VAL A 1 164 ? -17.817 4.876 28.377 1.00 88.38 164 VAL A C 1
ATOM 1292 O O . VAL A 1 164 ? -18.719 4.611 29.176 1.00 88.38 164 VAL A O 1
ATOM 1295 N N . PRO A 1 165 ? -16.603 5.272 28.803 1.00 81.88 165 PRO A N 1
ATOM 1296 C CA . PRO A 1 165 ? -16.319 5.544 30.207 1.00 81.88 165 PRO A CA 1
ATOM 1297 C C . PRO A 1 165 ? -17.268 6.617 30.758 1.00 81.88 165 PRO A C 1
ATOM 1299 O O . PRO A 1 165 ? -17.492 7.636 30.105 1.00 81.88 165 PRO A O 1
ATOM 1302 N N . GLN A 1 166 ? -17.775 6.433 31.980 1.00 63.47 166 GLN A N 1
ATOM 1303 C CA . GLN A 1 166 ? -18.775 7.308 32.624 1.00 63.47 166 GLN A CA 1
ATOM 1304 C C . GLN A 1 166 ? -18.312 8.759 32.918 1.00 63.47 166 GLN A C 1
ATOM 1306 O O . GLN A 1 166 ? -19.018 9.496 33.594 1.00 63.47 166 GLN A O 1
ATOM 1311 N N . GLY A 1 167 ? -17.167 9.203 32.394 1.00 59.66 167 GLY A N 1
ATOM 1312 C CA . GLY A 1 167 ? -16.647 10.569 32.541 1.00 59.66 167 GLY A CA 1
ATOM 1313 C C . GLY A 1 167 ? -16.293 11.275 31.227 1.00 59.66 167 GLY A C 1
ATOM 1314 O O . GLY A 1 167 ? -15.680 12.331 31.276 1.00 59.66 167 GLY A O 1
ATOM 1315 N N . ALA A 1 168 ? -16.628 10.701 30.064 1.00 53.72 168 ALA A N 1
ATOM 1316 C CA . ALA A 1 168 ? -16.268 11.256 28.750 1.00 53.72 168 ALA A CA 1
ATOM 1317 C C . ALA A 1 168 ? -17.360 12.140 28.105 1.00 53.72 168 ALA A C 1
ATOM 1319 O O . ALA A 1 168 ? -17.171 12.629 26.996 1.00 53.72 168 ALA A O 1
ATOM 1320 N N . MET A 1 169 ? -18.496 12.343 28.784 1.00 46.34 169 MET A N 1
ATOM 1321 C CA . MET A 1 169 ? -19.535 13.312 28.402 1.00 46.34 169 MET A CA 1
ATOM 1322 C C . MET A 1 169 ? -19.506 14.513 29.355 1.00 46.34 169 MET A C 1
ATOM 1324 O O . MET A 1 169 ? -20.428 14.703 30.150 1.00 46.34 169 MET A O 1
ATOM 1328 N N . GLY A 1 170 ? -18.415 15.276 29.310 1.00 40.34 170 GLY A N 1
ATOM 1329 C CA . GLY A 1 170 ? -18.231 16.535 30.032 1.00 40.34 170 GLY A CA 1
ATOM 1330 C C . GLY A 1 170 ? -17.509 17.543 29.159 1.00 40.34 170 GLY A C 1
ATOM 1331 O O . GLY A 1 170 ? -16.543 17.119 28.486 1.00 40.34 170 GLY A O 1
#

pLDDT: mean 91.34, std 8.36, range [40.34, 97.19]

Radius of gyration: 21.01 Å; Cα contacts (8 Å, |Δi|>4): 237; chains: 1; bounding box: 60×34×62 Å

Foldseek 3Di:
DQEDQKDKDKDAPVVVVVLVVLLPDDVVVNHDQWDWDQDPVGIRIYGSVVVVQWDKDKDWDDQPDPVGIMIIIMTHHCLAVDPDQLKHKDKAQDDDDLVNCVVSNCVSDPDNDDPVCSVVCVVVQPVQWAWHDDDSITMIIGHPDNVSNVVVVVVCVVVVVDDDPPPPPD

Mean predicted aligned error: 5.33 Å

Solvent-accessible surface area (backbone atoms only — not comparable to full-atom values): 10050 Å² total; per-residue (Å²): 124,48,64,59,52,66,46,79,48,76,37,45,54,72,59,47,52,52,51,56,50,20,49,71,41,56,68,94,73,64,22,46,44,69,49,76,43,84,49,102,91,48,76,49,64,39,30,35,82,60,45,87,68,36,48,78,47,76,49,67,53,62,80,84,42,98,85,40,59,36,29,41,38,35,38,37,27,60,41,65,78,44,69,59,82,33,25,35,41,48,76,36,88,54,87,77,49,71,79,73,44,42,67,56,53,43,70,35,42,92,58,91,67,55,78,87,41,49,78,72,42,46,79,70,49,51,83,33,53,40,78,42,89,65,78,98,42,38,36,34,40,38,47,60,51,65,88,54,50,58,57,53,53,50,53,32,41,74,70,64,71,38,81,78,68,99,75,75,90,120

Secondary structure (DSSP, 8-state):
--B-SEEEEEEEHHHHHHHHHHHHS-GGGT--SEEEEEETTEEEEEE-TTGGGSEEEEEE--TT-TT--EEEEEEE-GGGTS-BTTEEEEEESSPPPHHHHHHHHHHH-SS---GGGHHHHHHHHGGGEEEPP-SSSEEEEEE--HHHHHHHHHHHHHTTSS---TTS--